Protein AF-A0AAD9WB77-F1 (afdb_monomer)

pLDDT: mean 80.9, std 12.41, range [29.58, 91.5]

Nearest PDB structures (foldseek):
  4tq1-assembly1_A  TM=8.201E-01  e=2.282E-05  Homo sapiens
  7w36-assembly1_A  TM=8.183E-01  e=6.614E-05  Homo sapiens
  5cl1-assembly1_B  TM=3.178E-01  e=4.571E+00  Escherichia coli O157:H7

InterPro domains:
  IPR007239 Autophagy-related protein 5 [PTHR13040] (1-123)
  IPR042526 Autophagy protein Atg5, helix rich domain [G3DSA:1.10.246.190] (1-29)
  IPR048318 Autophagy protein ATG5, UblB domain [PF04106] (39-122)
  IPR048940 Autophagy protein ATG5, alpha-helical bundle region [PF20637] (1-32)

Mean predicted aligned error: 8.28 Å

Sequence (129 aa):
MSMSKENTNALWNSVQDNDLPAYLKISSILLNPPTPLRNIPLRIYIPTSPTSSSPLASIKIVQTLVPPRNENGEALTLGSALNAALPSLFPSRRDAIVAEPILHGAAVPFRAPLEDLMRRLVMPMAGCI

Foldseek 3Di:
DDDDPVLVVQCVVCVVVVPPVSNLVSVCCVLDPPDPDQWDWDKDWDWDDADPVRNDTDIDIFIDTHGQADPVRHGDFQLNVCCVRPVPQRVDQFDRDRDFDDAPNDTDGSRDGVSVCSNPRDDPPPDDD

Radius of gyration: 17.31 Å; Cα contacts (8 Å, |Δi|>4): 145; chains: 1; bounding box: 40×46×42 Å

Organism: NCBI:txid946125

Structure (mmCIF, N/CA/C/O backbone):
data_AF-A0AAD9WB77-F1
#
_entry.id   AF-A0AAD9WB77-F1
#
loop_
_atom_site.group_PDB
_atom_site.id
_atom_site.type_symbol
_atom_site.label_atom_id
_atom_site.label_alt_id
_atom_site.label_comp_id
_atom_site.label_asym_id
_atom_site.label_entity_id
_atom_site.label_seq_id
_atom_site.pdbx_PDB_ins_code
_atom_site.Cartn_x
_atom_site.Cartn_y
_atom_site.Cartn_z
_atom_site.occupancy
_atom_site.B_iso_or_equiv
_atom_site.auth_seq_id
_atom_site.auth_comp_id
_atom_site.auth_asym_id
_atom_site.auth_atom_id
_atom_site.pdbx_PDB_model_num
ATOM 1 N N . MET A 1 1 ? -0.134 8.561 23.542 1.00 48.69 1 MET A N 1
ATOM 2 C CA . MET A 1 1 ? -1.039 8.147 22.449 1.00 48.69 1 MET A CA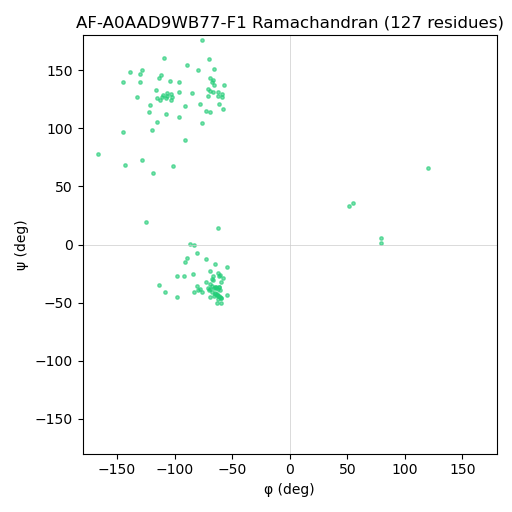 1
ATOM 3 C C . MET A 1 1 ? -2.457 8.281 22.971 1.00 48.69 1 MET A C 1
ATOM 5 O O . MET A 1 1 ? -2.754 7.649 23.971 1.00 48.69 1 MET A O 1
ATOM 9 N N . SER A 1 2 ? -3.268 9.175 22.401 1.00 64.25 2 SER A N 1
ATOM 10 C CA . SER A 1 2 ? -4.556 9.576 22.992 1.00 64.25 2 SER A CA 1
ATOM 11 C C . SER A 1 2 ? -5.727 8.871 22.298 1.00 64.25 2 SER A C 1
ATOM 13 O O . SER A 1 2 ? -6.491 9.486 21.565 1.00 64.25 2 SER A O 1
ATOM 15 N N . MET A 1 3 ? -5.823 7.554 22.473 1.00 73.50 3 MET A N 1
ATOM 16 C CA . MET A 1 3 ? -7.034 6.785 22.169 1.00 73.50 3 MET A CA 1
ATOM 17 C C . MET A 1 3 ? -7.537 6.197 23.479 1.00 73.50 3 MET A C 1
ATOM 19 O O . MET A 1 3 ? -6.741 5.670 24.258 1.00 73.50 3 MET A O 1
ATOM 23 N N . SER A 1 4 ? -8.838 6.314 23.744 1.00 87.31 4 SER A N 1
ATOM 24 C CA . SER A 1 4 ? -9.415 5.723 24.946 1.00 87.31 4 SER A CA 1
ATOM 25 C C . SER A 1 4 ? -9.434 4.194 24.836 1.00 87.31 4 SER A C 1
ATOM 27 O O . SER A 1 4 ? -9.360 3.612 23.743 1.00 87.31 4 SER A O 1
ATOM 29 N N . LYS A 1 5 ? -9.527 3.524 25.986 1.00 88.69 5 LYS A N 1
ATOM 30 C CA . LYS A 1 5 ? -9.620 2.062 26.045 1.00 88.69 5 LYS A CA 1
ATOM 31 C C . LYS A 1 5 ? -10.875 1.567 25.319 1.00 88.69 5 LYS A C 1
ATOM 33 O O . LYS A 1 5 ? -10.825 0.556 24.624 1.00 88.69 5 LYS A O 1
ATOM 38 N N . GLU A 1 6 ? -11.966 2.321 25.425 1.00 89.12 6 GLU A N 1
ATOM 39 C CA . GLU A 1 6 ? -13.247 2.041 24.776 1.00 89.12 6 GLU A CA 1
ATOM 40 C C . GLU A 1 6 ? -13.103 2.054 23.252 1.00 89.12 6 GLU A C 1
ATOM 42 O O . GLU A 1 6 ? -13.524 1.102 22.601 1.00 89.12 6 GLU A O 1
ATOM 47 N N . ASN A 1 7 ? -12.432 3.063 22.683 1.00 86.56 7 ASN A N 1
ATOM 48 C CA . ASN A 1 7 ? -12.205 3.144 21.235 1.00 86.56 7 ASN A CA 1
ATOM 49 C C . ASN A 1 7 ? -11.332 1.993 20.720 1.00 86.56 7 ASN A C 1
ATOM 51 O O . ASN A 1 7 ? -11.558 1.485 19.625 1.00 86.56 7 ASN A O 1
ATOM 55 N N . THR A 1 8 ? -10.348 1.566 21.512 1.00 88.75 8 THR A N 1
ATOM 56 C CA . THR A 1 8 ? -9.458 0.457 21.138 1.00 88.75 8 THR A CA 1
ATOM 57 C C . THR A 1 8 ? -10.210 -0.877 21.130 1.00 88.75 8 THR A C 1
ATOM 59 O O . THR A 1 8 ? -10.109 -1.633 20.165 1.00 88.75 8 THR A O 1
ATOM 62 N N . ASN A 1 9 ? -11.020 -1.137 22.161 1.00 90.75 9 ASN A N 1
ATOM 63 C CA . ASN A 1 9 ? -11.864 -2.333 22.229 1.00 90.75 9 ASN A CA 1
ATOM 64 C C . ASN A 1 9 ? -12.928 -2.340 21.126 1.00 90.75 9 ASN A C 1
ATOM 66 O O . ASN A 1 9 ? -13.155 -3.370 20.500 1.00 90.75 9 ASN A O 1
ATOM 70 N N . ALA A 1 10 ? -13.554 -1.193 20.859 1.00 88.94 10 ALA A N 1
ATOM 71 C CA . ALA A 1 10 ? -14.558 -1.074 19.810 1.00 88.94 10 ALA A CA 1
ATOM 72 C C . ALA A 1 10 ? -13.961 -1.313 18.413 1.00 88.94 10 ALA A C 1
ATOM 74 O O . ALA A 1 10 ? -14.595 -1.968 17.590 1.00 88.94 10 ALA A O 1
ATOM 75 N N . LEU A 1 11 ? -12.723 -0.868 18.160 1.00 88.62 11 LEU A N 1
ATOM 76 C CA . LEU A 1 11 ? -12.022 -1.179 16.912 1.00 88.62 11 LEU A CA 1
ATOM 77 C C . LEU A 1 11 ? -11.767 -2.685 16.772 1.00 88.62 11 LEU A C 1
ATOM 79 O O . LEU A 1 11 ? -12.010 -3.236 15.703 1.00 88.62 11 LEU A O 1
ATOM 83 N N . TRP A 1 12 ? -11.336 -3.363 17.839 1.00 88.81 12 TRP A N 1
ATOM 84 C CA . TRP A 1 12 ? -11.130 -4.816 17.816 1.00 88.81 12 TRP A CA 1
ATOM 85 C C . TRP A 1 12 ? -12.434 -5.588 17.570 1.00 88.81 12 TRP A C 1
ATOM 87 O O . TRP A 1 12 ? -12.503 -6.401 16.649 1.00 88.81 12 TRP A O 1
ATOM 97 N N . ASN A 1 13 ? -13.485 -5.272 18.330 1.00 91.38 13 ASN A N 1
ATOM 98 C CA . ASN A 1 13 ? -14.788 -5.922 18.196 1.00 91.38 13 ASN A CA 1
ATOM 99 C C . ASN A 1 13 ? -15.381 -5.704 16.797 1.00 91.38 13 ASN A C 1
ATOM 101 O O . ASN A 1 13 ? -15.878 -6.647 16.198 1.00 91.38 13 ASN A O 1
ATOM 105 N N . SER A 1 14 ? -15.232 -4.503 16.218 1.00 89.50 14 SER A N 1
ATOM 106 C CA . SER A 1 14 ? -15.724 -4.220 14.861 1.00 89.50 14 SER A CA 1
ATOM 107 C C . SER A 1 14 ? -15.099 -5.113 13.782 1.00 89.50 14 SER A C 1
ATOM 109 O O . SER A 1 14 ? -15.773 -5.461 12.816 1.00 89.50 14 SER A O 1
ATOM 111 N N . VAL A 1 15 ? -13.839 -5.535 13.951 1.00 89.81 15 VAL A N 1
ATOM 112 C CA . VAL A 1 15 ? -13.199 -6.480 13.023 1.00 89.81 15 VAL A CA 1
ATOM 113 C C . VAL A 1 15 ? -13.698 -7.904 13.260 1.00 89.81 15 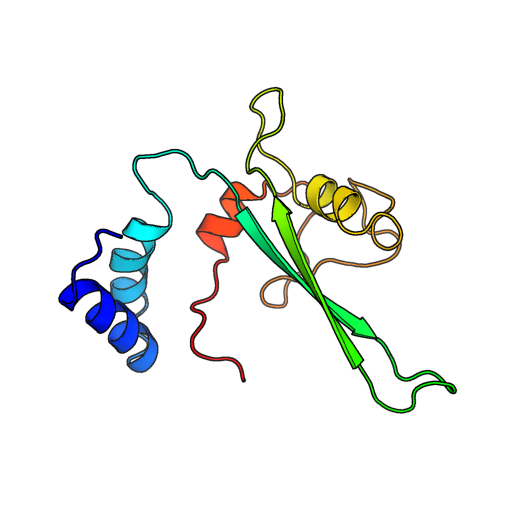VAL A C 1
ATOM 115 O O . VAL A 1 15 ? -13.958 -8.622 12.299 1.00 89.81 15 VAL A O 1
ATOM 118 N N . GLN A 1 16 ? -13.861 -8.303 14.524 1.00 90.62 16 GLN A N 1
ATOM 119 C CA . GLN A 1 16 ? -14.377 -9.624 14.885 1.00 90.62 16 GLN A CA 1
ATOM 120 C C . GLN A 1 16 ? -15.820 -9.836 14.398 1.00 90.62 16 GLN A C 1
ATOM 122 O O . GLN A 1 16 ? -16.134 -10.895 13.860 1.00 90.62 16 GLN A O 1
ATOM 127 N N . ASP A 1 17 ? -16.669 -8.820 14.545 1.00 91.50 17 ASP A N 1
ATOM 128 C CA . ASP A 1 17 ? -18.089 -8.862 14.184 1.00 91.50 17 ASP A CA 1
ATOM 129 C C . ASP A 1 17 ? -18.341 -8.505 12.703 1.00 91.50 17 ASP A C 1
ATOM 131 O O . ASP A 1 17 ? -19.485 -8.506 12.248 1.00 91.50 17 ASP A O 1
ATOM 135 N N . ASN A 1 18 ? -17.279 -8.220 11.934 1.00 88.12 18 ASN A N 1
ATOM 136 C CA . ASN A 1 18 ? -17.330 -7.786 10.532 1.00 88.12 18 ASN A CA 1
ATOM 137 C C . ASN A 1 18 ? -18.216 -6.535 10.302 1.00 88.12 18 ASN A C 1
ATOM 139 O O . ASN A 1 18 ? -18.885 -6.394 9.275 1.00 88.12 18 ASN A O 1
ATOM 143 N N . ASP A 1 19 ? -18.213 -5.607 11.263 1.00 90.62 19 ASP A N 1
ATOM 144 C CA . ASP A 1 19 ? -18.954 -4.344 11.213 1.00 90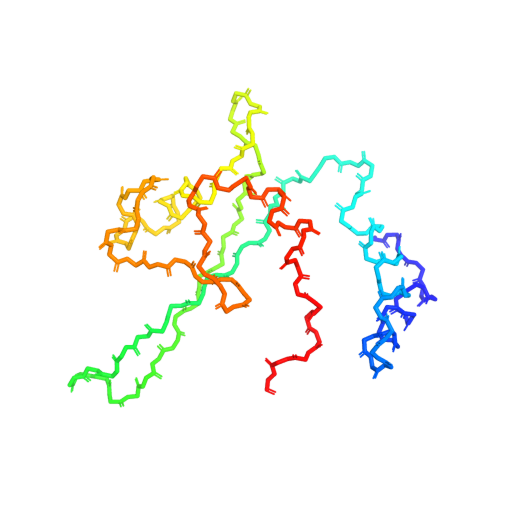.62 19 ASP A CA 1
ATOM 145 C C . ASP A 1 19 ? -18.083 -3.230 10.603 1.00 90.62 19 ASP A C 1
ATOM 147 O O . ASP A 1 19 ? -17.359 -2.487 11.280 1.00 90.62 19 ASP A O 1
ATOM 151 N N . LEU A 1 20 ? -18.165 -3.110 9.277 1.00 87.56 20 LEU A N 1
ATOM 152 C CA . LEU A 1 20 ? -17.447 -2.099 8.502 1.00 87.56 20 LEU A CA 1
ATOM 153 C C . LEU A 1 20 ? -17.787 -0.640 8.888 1.00 87.56 20 LEU A C 1
ATOM 155 O O . LEU A 1 20 ? -16.846 0.149 9.028 1.00 87.56 20 LEU A O 1
ATOM 159 N N . PRO A 1 21 ? -19.057 -0.217 9.069 1.00 89.94 21 PRO A N 1
ATOM 160 C CA . PRO A 1 21 ? -19.343 1.166 9.451 1.00 89.94 21 PRO A CA 1
ATOM 161 C C . PRO A 1 21 ? -18.818 1.528 10.849 1.00 89.94 21 PRO A C 1
ATOM 163 O O . PRO A 1 21 ? -18.304 2.641 11.023 1.00 89.94 21 PRO A O 1
ATOM 166 N N . ALA A 1 22 ? -18.874 0.615 11.827 1.00 88.19 22 ALA A N 1
ATOM 167 C CA . ALA A 1 22 ? -18.267 0.849 13.141 1.00 88.19 22 ALA A CA 1
ATOM 168 C C . ALA A 1 22 ? -16.736 0.970 13.047 1.00 88.19 22 ALA A C 1
ATOM 170 O O . ALA A 1 22 ? -16.151 1.897 13.623 1.00 88.19 22 ALA A O 1
ATOM 171 N N . TYR A 1 23 ? -16.100 0.099 12.257 1.00 88.44 23 TYR A N 1
ATOM 172 C CA . TYR A 1 23 ? -14.659 0.135 12.014 1.00 88.44 23 TYR A CA 1
ATOM 173 C C . TYR A 1 23 ? -14.214 1.458 11.378 1.00 88.44 23 TYR A C 1
ATOM 175 O O . TYR A 1 23 ? -13.295 2.112 11.880 1.00 88.44 23 TYR A O 1
ATOM 183 N N . LEU A 1 24 ? -14.881 1.890 10.300 1.00 87.25 24 LEU A N 1
ATOM 184 C CA . LEU A 1 24 ? -14.541 3.120 9.577 1.00 87.25 24 LEU A CA 1
ATOM 185 C C . LEU A 1 24 ? -14.660 4.368 10.455 1.00 87.25 24 LEU A C 1
ATOM 187 O O . LEU A 1 24 ? -13.833 5.279 10.363 1.00 87.25 24 LEU A O 1
ATOM 191 N N . LYS A 1 25 ? -15.657 4.404 11.346 1.00 88.00 25 LYS A N 1
ATOM 192 C CA . LYS A 1 25 ? -15.838 5.519 12.282 1.00 88.00 25 LYS A CA 1
ATOM 193 C C . LYS A 1 25 ? -14.615 5.694 13.181 1.00 88.00 25 LYS A C 1
ATOM 195 O O . LYS A 1 25 ? -14.122 6.812 13.323 1.00 88.00 25 LYS A O 1
ATOM 200 N N . ILE A 1 26 ? -14.097 4.605 13.747 1.00 87.38 26 ILE A N 1
ATOM 201 C CA . ILE A 1 26 ? -12.968 4.652 14.686 1.00 87.38 26 ILE A CA 1
ATOM 202 C C . ILE A 1 26 ? -11.633 4.790 13.939 1.00 87.38 26 ILE A C 1
ATOM 204 O O . ILE A 1 26 ? -10.769 5.557 14.363 1.00 87.38 26 ILE A O 1
ATOM 208 N N . SER A 1 27 ? -11.461 4.109 12.803 1.00 85.31 27 SER A N 1
ATOM 209 C CA . SER A 1 27 ? -10.224 4.176 12.011 1.00 85.31 27 SER A CA 1
ATOM 210 C C . SER A 1 27 ? -9.997 5.551 11.378 1.00 85.31 27 SER A C 1
ATOM 212 O O . SER A 1 27 ? -8.850 5.989 11.267 1.00 85.31 27 SER A O 1
ATOM 214 N N . SER A 1 28 ? -11.066 6.293 11.060 1.00 84.00 28 SER A N 1
ATOM 215 C CA . SER A 1 28 ? -10.965 7.670 10.558 1.00 84.00 28 SER A CA 1
ATOM 216 C C . SER A 1 28 ? -10.227 8.615 11.518 1.00 84.00 28 SER A C 1
ATOM 218 O O . SER A 1 28 ? -9.548 9.532 11.055 1.00 84.00 28 SER A O 1
ATOM 220 N N . ILE A 1 29 ? -10.285 8.354 12.832 1.00 82.88 29 ILE A N 1
ATOM 221 C CA . ILE A 1 29 ? -9.585 9.122 13.876 1.00 82.88 29 ILE A CA 1
ATOM 222 C C . ILE A 1 29 ? -8.065 8.927 13.764 1.00 82.88 29 ILE A C 1
ATOM 224 O O . ILE A 1 29 ? -7.294 9.855 13.998 1.00 82.88 29 ILE A O 1
ATOM 228 N N . LEU A 1 30 ? -7.629 7.723 13.382 1.00 79.19 30 LEU A N 1
ATOM 229 C CA . LEU A 1 30 ? -6.214 7.381 13.208 1.00 79.19 30 LEU A CA 1
ATOM 230 C C . LEU A 1 30 ? -5.666 7.858 11.861 1.00 79.19 30 LEU A C 1
ATOM 232 O O . LEU A 1 30 ? -4.503 8.247 11.774 1.00 79.19 30 LEU A O 1
ATOM 236 N N . LEU A 1 31 ? -6.496 7.802 10.817 1.00 78.44 31 LEU A N 1
ATOM 237 C CA . LEU A 1 31 ? -6.103 8.128 9.445 1.00 78.44 31 LEU A CA 1
ATOM 238 C C . LEU A 1 31 ? -6.157 9.632 9.143 1.00 78.44 31 LEU A C 1
ATOM 240 O O . LEU A 1 31 ? -5.413 10.095 8.281 1.00 78.44 31 LEU A O 1
ATOM 244 N N . ASN A 1 32 ? -6.990 10.397 9.858 1.00 75.75 32 ASN A N 1
ATOM 245 C CA . ASN A 1 32 ? -7.112 11.850 9.706 1.00 75.75 32 ASN A CA 1
ATOM 246 C C . ASN A 1 32 ? -6.749 12.596 11.005 1.00 75.75 32 ASN A C 1
ATOM 248 O O . ASN A 1 32 ? -7.599 13.290 11.573 1.00 75.75 32 ASN A O 1
ATOM 252 N N . PRO A 1 33 ? -5.509 12.470 11.511 1.00 71.31 33 PRO A N 1
ATOM 253 C CA . PRO A 1 33 ? -5.094 13.245 12.667 1.00 71.31 33 PRO A CA 1
ATOM 254 C C . PRO A 1 33 ? -5.053 14.746 12.324 1.00 71.31 33 PRO A C 1
ATOM 256 O O . PRO A 1 33 ? -4.766 15.117 11.184 1.00 71.31 33 PRO A O 1
ATOM 259 N N . PRO A 1 34 ? -5.275 15.634 13.311 1.00 66.62 34 PRO A N 1
ATOM 260 C CA . PRO A 1 34 ? -5.177 17.083 13.115 1.00 66.62 34 PRO A CA 1
ATOM 261 C C . PRO A 1 34 ? -3.751 17.544 12.773 1.00 66.62 34 PRO A C 1
ATOM 263 O O . PRO A 1 34 ? -3.559 18.651 12.280 1.00 66.62 34 PRO A O 1
ATOM 266 N N . THR A 1 35 ? -2.741 16.706 13.023 1.00 72.38 35 THR A N 1
ATOM 267 C CA . THR A 1 35 ? -1.355 16.956 12.625 1.00 72.38 35 THR A CA 1
ATOM 268 C C . THR A 1 35 ? -1.040 16.264 11.303 1.00 72.38 35 THR A C 1
ATOM 270 O O . THR A 1 35 ? -1.415 15.101 11.142 1.00 72.38 35 THR A O 1
ATOM 273 N N . PRO A 1 36 ? -0.287 16.904 10.392 1.00 71.38 36 PRO A N 1
ATOM 274 C CA . PRO A 1 36 ? 0.115 16.272 9.143 1.00 71.38 36 PRO A CA 1
ATOM 275 C C . PRO A 1 36 ? 0.889 14.978 9.421 1.00 71.38 36 PRO A C 1
ATOM 277 O O . PRO A 1 36 ? 1.743 14.925 10.311 1.00 71.38 36 PRO A O 1
ATOM 280 N N . LEU A 1 37 ? 0.582 13.926 8.660 1.00 73.81 37 LEU A N 1
ATOM 281 C CA . LEU A 1 37 ? 1.299 12.657 8.742 1.00 73.81 37 LEU A CA 1
ATOM 282 C C . LEU A 1 37 ? 2.783 12.902 8.444 1.00 73.81 37 LEU A C 1
ATOM 284 O O . LEU A 1 37 ? 3.130 13.540 7.454 1.00 73.81 37 LEU A O 1
ATOM 288 N N . ARG A 1 38 ? 3.671 12.411 9.312 1.00 79.12 38 ARG A N 1
ATOM 289 C CA . ARG A 1 38 ? 5.120 12.605 9.144 1.00 79.12 38 ARG A CA 1
ATOM 290 C C . ARG A 1 38 ? 5.725 11.574 8.196 1.00 79.12 38 ARG A C 1
ATOM 292 O O . ARG A 1 38 ? 6.564 11.906 7.366 1.00 79.12 38 ARG A O 1
ATOM 299 N N . ASN A 1 39 ? 5.283 10.324 8.315 1.00 83.19 39 ASN A N 1
ATOM 300 C CA . ASN A 1 39 ? 5.760 9.204 7.517 1.00 83.19 39 ASN A CA 1
ATOM 301 C C . ASN A 1 39 ? 4.609 8.237 7.243 1.00 83.19 39 ASN A C 1
ATOM 303 O O . ASN A 1 39 ? 3.809 7.949 8.134 1.00 83.19 39 ASN A O 1
ATOM 307 N N . ILE A 1 40 ? 4.569 7.714 6.022 1.00 84.00 40 ILE A N 1
ATOM 308 C CA . ILE A 1 40 ? 3.696 6.620 5.622 1.00 84.00 40 ILE A CA 1
ATOM 309 C C . ILE A 1 40 ? 4.467 5.314 5.857 1.00 84.00 40 ILE A C 1
ATOM 311 O O . ILE A 1 40 ? 5.546 5.135 5.278 1.00 84.00 40 ILE A O 1
ATOM 315 N N . PRO A 1 41 ? 3.963 4.410 6.715 1.00 84.88 41 PRO A N 1
ATOM 316 C CA . PRO A 1 41 ? 4.572 3.103 6.900 1.00 84.88 41 PRO A CA 1
ATOM 317 C C . PRO A 1 41 ? 4.291 2.242 5.668 1.00 84.88 41 PRO A C 1
ATOM 319 O O . PRO A 1 41 ? 3.143 1.902 5.387 1.00 84.88 41 PRO A O 1
ATOM 322 N N . LEU A 1 42 ? 5.342 1.878 4.937 1.00 85.44 42 LEU A N 1
ATOM 323 C CA . LEU A 1 42 ? 5.231 1.033 3.754 1.00 85.44 42 LEU A CA 1
ATOM 324 C C . LEU A 1 42 ? 5.947 -0.296 4.008 1.00 85.44 42 LEU A C 1
ATOM 326 O O . LEU A 1 42 ? 7.121 -0.320 4.382 1.00 85.44 42 LEU A O 1
ATOM 330 N N . ARG A 1 43 ? 5.231 -1.406 3.808 1.00 88.56 43 ARG A N 1
ATOM 331 C CA . ARG A 1 43 ? 5.771 -2.766 3.916 1.00 88.56 43 ARG A CA 1
ATOM 332 C C . ARG A 1 43 ? 5.564 -3.494 2.596 1.00 88.56 43 ARG A C 1
ATOM 334 O O . ARG A 1 43 ? 4.434 -3.745 2.194 1.00 88.56 43 ARG A O 1
ATOM 341 N N . ILE A 1 44 ? 6.667 -3.812 1.933 1.00 88.06 44 ILE A N 1
ATOM 342 C CA . ILE A 1 44 ? 6.702 -4.473 0.631 1.00 88.06 44 ILE A CA 1
ATOM 343 C C . ILE A 1 44 ? 7.043 -5.940 0.858 1.00 88.06 44 ILE A C 1
ATOM 345 O O . ILE A 1 44 ? 8.049 -6.257 1.500 1.00 88.06 44 ILE A O 1
ATOM 349 N N . TYR A 1 45 ? 6.216 -6.822 0.310 1.00 89.31 45 TYR A N 1
ATOM 350 C CA . TYR A 1 45 ? 6.453 -8.259 0.287 1.00 89.31 45 TYR A CA 1
ATOM 351 C C . TYR A 1 45 ? 6.912 -8.655 -1.110 1.00 89.31 45 TYR A C 1
ATOM 353 O O . TYR A 1 45 ? 6.232 -8.369 -2.093 1.00 89.31 45 TYR A O 1
ATOM 361 N N . ILE A 1 46 ? 8.074 -9.293 -1.196 1.00 88.06 46 ILE A N 1
ATOM 362 C CA . ILE A 1 46 ? 8.659 -9.746 -2.456 1.00 88.06 46 ILE A CA 1
ATOM 363 C C . ILE A 1 46 ? 8.697 -11.275 -2.409 1.00 88.06 46 ILE A C 1
ATOM 365 O O . ILE A 1 46 ? 9.531 -11.835 -1.685 1.00 88.06 46 ILE A O 1
ATOM 369 N N . PRO A 1 47 ? 7.802 -11.963 -3.135 1.00 84.06 47 PRO A N 1
ATOM 370 C CA . PRO A 1 47 ? 7.888 -13.405 -3.278 1.00 84.06 47 PRO A CA 1
ATOM 371 C C . PRO A 1 47 ? 9.088 -13.743 -4.166 1.00 84.06 47 PRO A C 1
ATOM 373 O O . PRO A 1 47 ? 9.235 -13.208 -5.264 1.00 84.06 47 PRO A O 1
ATOM 376 N N . THR A 1 48 ? 9.961 -14.628 -3.692 1.00 79.31 48 THR A N 1
ATOM 377 C CA . THR A 1 48 ? 11.047 -15.182 -4.509 1.00 79.31 48 THR A CA 1
ATOM 378 C C . THR A 1 48 ? 10.709 -16.619 -4.871 1.00 79.31 48 THR A C 1
ATOM 380 O O . THR A 1 48 ? 10.356 -17.424 -4.006 1.00 79.31 48 THR A O 1
ATOM 383 N N . SER A 1 49 ? 10.780 -16.927 -6.166 1.00 72.00 49 SER A N 1
ATOM 384 C CA . SER A 1 49 ? 10.572 -18.292 -6.645 1.00 72.00 49 SER A CA 1
ATOM 385 C C . SER A 1 49 ? 11.742 -19.174 -6.205 1.00 72.00 49 SER A C 1
ATOM 387 O O . SER A 1 49 ? 12.885 -18.699 -6.196 1.00 72.00 49 SER A O 1
ATOM 389 N N . PRO A 1 50 ? 11.488 -20.443 -5.842 1.00 69.25 50 PRO A N 1
ATOM 390 C CA . PRO A 1 50 ? 12.554 -21.361 -5.475 1.00 69.25 50 PRO A CA 1
ATOM 391 C C . PRO A 1 50 ? 13.524 -21.494 -6.653 1.00 69.25 50 PRO A C 1
ATOM 393 O O . PRO A 1 50 ? 13.123 -21.727 -7.792 1.00 69.25 50 PRO A O 1
ATOM 396 N N . THR A 1 51 ? 14.805 -21.281 -6.381 1.00 67.81 51 THR A N 1
ATOM 397 C CA . THR A 1 51 ? 15.895 -21.409 -7.361 1.00 67.81 51 THR A CA 1
ATOM 398 C C . THR A 1 51 ? 16.707 -22.651 -6.995 1.00 67.81 51 THR A C 1
ATOM 400 O O . THR A 1 51 ? 16.662 -23.083 -5.848 1.00 67.81 51 THR A O 1
ATOM 403 N N . SER A 1 52 ? 17.493 -23.230 -7.908 1.00 64.88 52 SER A N 1
ATOM 404 C CA . SER A 1 52 ? 18.307 -24.431 -7.624 1.00 64.88 52 SER A CA 1
ATOM 405 C C . SER A 1 52 ? 19.244 -24.303 -6.406 1.00 64.88 52 SER A C 1
ATOM 407 O O . SER A 1 52 ? 19.671 -25.311 -5.856 1.00 64.88 52 SER A O 1
ATOM 409 N N . SER A 1 53 ? 19.550 -23.076 -5.967 1.00 67.44 53 SER A N 1
ATOM 410 C CA . SER A 1 53 ? 20.326 -22.758 -4.760 1.00 67.44 53 SER A CA 1
ATOM 411 C C . SER A 1 53 ? 19.491 -22.578 -3.481 1.00 67.44 53 SER A C 1
ATOM 413 O O . SER A 1 53 ? 20.053 -22.591 -2.390 1.00 67.44 53 SER A O 1
ATOM 415 N N . SER A 1 54 ? 18.171 -22.407 -3.589 1.00 64.62 54 SER A N 1
ATOM 416 C CA . SER A 1 54 ? 17.237 -22.274 -2.466 1.00 64.62 54 SER A CA 1
ATOM 417 C C . SER A 1 54 ? 15.903 -22.947 -2.820 1.00 64.62 54 SER A C 1
ATOM 419 O O . SER A 1 54 ? 15.060 -22.325 -3.474 1.00 64.62 54 SER A O 1
ATOM 421 N N . PRO A 1 55 ? 15.693 -24.209 -2.401 1.00 63.56 55 PRO A N 1
ATOM 422 C CA . PRO A 1 55 ? 14.535 -25.013 -2.801 1.00 63.56 55 PRO A CA 1
ATOM 423 C C . PRO A 1 55 ? 13.219 -24.565 -2.148 1.00 63.56 55 PRO A C 1
ATOM 425 O O . PRO A 1 55 ? 12.148 -24.996 -2.566 1.00 63.56 55 PRO A O 1
ATOM 428 N N . LEU A 1 56 ? 13.281 -23.701 -1.131 1.00 67.00 56 LEU A N 1
ATOM 429 C CA . LEU A 1 56 ? 12.110 -23.129 -0.474 1.00 67.00 56 LEU A CA 1
ATOM 430 C C . LEU A 1 56 ? 11.791 -21.758 -1.074 1.00 67.00 56 LEU A C 1
ATOM 432 O O . LEU A 1 56 ? 12.673 -20.902 -1.191 1.00 67.00 56 LEU A O 1
ATOM 436 N N . ALA A 1 57 ? 10.520 -21.544 -1.420 1.00 69.06 57 ALA A N 1
AT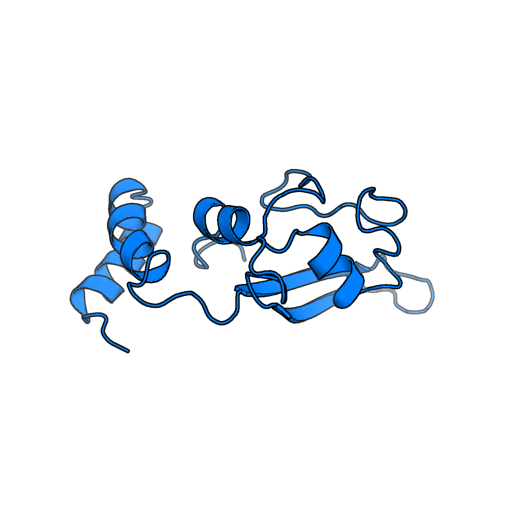OM 437 C CA . ALA A 1 57 ? 10.007 -20.221 -1.747 1.00 69.06 57 ALA A CA 1
ATOM 438 C C . ALA A 1 57 ? 10.169 -19.321 -0.515 1.00 69.06 57 ALA A C 1
ATOM 440 O O . ALA A 1 57 ? 9.661 -19.638 0.562 1.00 69.06 57 ALA A O 1
ATOM 441 N N . SER A 1 58 ? 10.903 -18.218 -0.656 1.00 78.62 58 SER A N 1
ATOM 442 C CA . SER A 1 58 ? 11.156 -17.289 0.448 1.00 78.62 58 SER A CA 1
ATOM 443 C C . SER A 1 58 ? 10.476 -15.949 0.184 1.00 78.62 58 SER A C 1
ATOM 445 O O . SER A 1 58 ? 10.405 -15.488 -0.960 1.00 78.62 58 SER A O 1
ATOM 447 N N . ILE A 1 59 ? 9.949 -15.317 1.232 1.00 83.62 59 ILE A N 1
ATOM 448 C CA . ILE A 1 59 ? 9.314 -14.000 1.132 1.00 83.62 59 ILE A CA 1
ATOM 449 C C . ILE A 1 59 ? 10.249 -12.989 1.778 1.00 83.62 59 ILE A C 1
ATOM 451 O O . ILE A 1 59 ? 10.455 -13.000 2.993 1.00 83.62 59 ILE A O 1
ATOM 455 N N . LYS A 1 60 ? 10.808 -12.093 0.964 1.00 86.12 60 LYS A N 1
ATOM 456 C CA . LYS A 1 60 ? 11.608 -10.980 1.468 1.00 86.12 60 LYS A CA 1
ATOM 457 C C . LYS A 1 60 ? 10.680 -9.832 1.838 1.00 86.12 60 LYS A C 1
ATOM 459 O O . LYS A 1 60 ? 9.836 -9.424 1.045 1.00 86.12 60 LYS A O 1
ATOM 464 N N . ILE A 1 61 ? 10.866 -9.296 3.038 1.00 87.25 61 ILE A N 1
ATOM 465 C CA . ILE A 1 61 ? 10.064 -8.196 3.566 1.00 87.25 61 ILE A CA 1
ATOM 466 C C . ILE A 1 61 ? 10.946 -6.959 3.647 1.00 87.25 61 ILE A C 1
ATOM 468 O O . ILE A 1 61 ? 12.022 -6.996 4.242 1.00 87.25 61 ILE A O 1
ATOM 472 N N . VAL A 1 62 ? 10.486 -5.866 3.050 1.00 87.06 62 VAL A N 1
ATOM 473 C CA . VAL A 1 62 ? 11.174 -4.575 3.077 1.00 87.06 62 VAL A CA 1
ATOM 474 C C . VAL A 1 62 ? 10.232 -3.552 3.687 1.00 87.06 62 VAL A C 1
ATOM 476 O O . VAL A 1 62 ? 9.140 -3.328 3.172 1.00 87.06 62 VAL A O 1
ATOM 479 N N . GLN A 1 63 ? 10.645 -2.951 4.799 1.00 86.94 63 GLN A N 1
ATOM 480 C CA . GLN A 1 63 ? 9.887 -1.903 5.470 1.00 86.94 63 GLN A CA 1
ATOM 481 C C . GLN A 1 63 ? 10.643 -0.586 5.353 1.00 86.94 63 GLN A C 1
ATOM 483 O O . GLN A 1 63 ? 11.802 -0.496 5.755 1.00 86.94 63 GLN A O 1
ATOM 488 N N . THR A 1 64 ? 9.983 0.433 4.811 1.00 84.94 64 THR A N 1
ATOM 489 C CA . THR A 1 64 ? 10.565 1.764 4.633 1.00 84.94 64 THR A CA 1
ATOM 490 C C . THR A 1 64 ? 9.638 2.837 5.184 1.00 84.94 64 THR A C 1
ATOM 492 O O . THR A 1 64 ? 8.411 2.716 5.169 1.00 84.94 64 THR A O 1
ATOM 495 N N . LEU A 1 65 ? 10.249 3.895 5.715 1.00 83.25 65 LEU A N 1
ATOM 496 C CA . LEU A 1 65 ? 9.550 5.094 6.161 1.00 83.25 65 LEU A CA 1
ATOM 497 C C . LEU A 1 65 ? 9.603 6.108 5.030 1.00 83.25 65 LEU A C 1
ATOM 499 O O . LEU A 1 65 ? 10.666 6.644 4.722 1.00 83.25 65 LEU A O 1
ATOM 503 N N . VAL A 1 66 ? 8.457 6.360 4.410 1.00 85.31 66 VAL A N 1
ATOM 504 C CA . VAL A 1 66 ? 8.373 7.228 3.236 1.00 85.31 66 VAL A CA 1
ATOM 505 C C . VAL A 1 66 ? 7.647 8.520 3.623 1.00 85.31 66 VAL A C 1
ATOM 507 O O . VAL A 1 66 ? 6.580 8.440 4.234 1.00 85.31 66 VAL A O 1
ATOM 510 N N . PRO A 1 67 ? 8.191 9.717 3.341 1.00 85.62 67 PRO A N 1
ATOM 511 C CA . PRO A 1 67 ? 7.465 10.958 3.593 1.00 85.62 67 PRO A CA 1
ATOM 512 C C . PRO A 1 67 ? 6.241 11.051 2.660 1.00 85.62 67 PRO A C 1
ATOM 514 O O . PRO A 1 67 ? 6.334 10.662 1.496 1.00 85.62 67 PRO A O 1
ATOM 517 N N . PRO A 1 68 ? 5.088 11.564 3.125 1.00 81.50 68 PRO A N 1
ATOM 518 C CA . PRO A 1 68 ? 3.888 11.661 2.288 1.00 81.50 68 PRO A CA 1
ATOM 519 C C . PRO A 1 68 ? 4.009 12.702 1.168 1.00 81.50 68 PRO A C 1
ATOM 521 O O . PRO A 1 68 ? 3.292 12.620 0.171 1.00 81.50 68 PRO A O 1
ATOM 524 N N . ARG A 1 69 ? 4.902 13.685 1.326 1.00 84.94 69 ARG A N 1
ATOM 525 C CA . ARG A 1 69 ? 5.112 14.785 0.382 1.00 84.94 69 ARG A CA 1
ATOM 526 C C . ARG A 1 69 ? 6.582 14.919 0.011 1.00 84.94 69 ARG A C 1
ATOM 528 O O . ARG A 1 69 ? 7.454 14.585 0.814 1.00 84.94 69 ARG A O 1
ATOM 535 N N . ASN A 1 70 ? 6.839 15.392 -1.204 1.00 83.12 70 ASN A N 1
ATOM 536 C CA . ASN A 1 70 ? 8.180 15.763 -1.645 1.00 83.12 70 ASN A CA 1
ATOM 537 C C . ASN A 1 70 ? 8.609 17.117 -1.040 1.00 83.12 70 ASN A C 1
ATOM 539 O O . ASN A 1 70 ? 7.828 17.790 -0.366 1.00 83.12 70 ASN A O 1
ATOM 543 N N . GLU A 1 71 ? 9.851 17.530 -1.300 1.00 82.12 71 GLU A N 1
ATOM 544 C CA . GLU A 1 71 ? 10.397 18.820 -0.841 1.00 82.12 71 GLU A CA 1
ATOM 545 C C . GLU A 1 71 ? 9.615 20.028 -1.388 1.00 82.12 71 GLU A C 1
ATOM 547 O O . GLU A 1 71 ? 9.543 21.065 -0.734 1.00 82.12 71 GLU A O 1
ATOM 552 N N . ASN A 1 72 ? 8.955 19.867 -2.539 1.00 82.31 72 ASN A N 1
ATOM 553 C CA . ASN A 1 72 ? 8.106 20.883 -3.166 1.00 82.31 72 ASN A CA 1
ATOM 554 C C . ASN A 1 72 ? 6.675 20.914 -2.588 1.00 82.31 72 ASN A C 1
ATOM 556 O O . ASN A 1 72 ? 5.847 21.708 -3.031 1.00 82.31 72 ASN A O 1
ATOM 560 N N . GLY A 1 73 ? 6.359 20.051 -1.616 1.00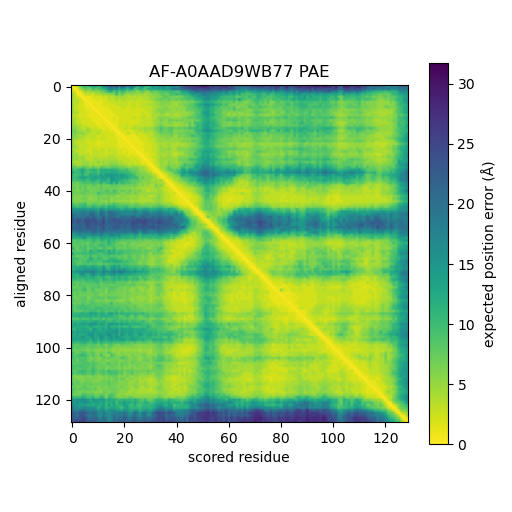 80.25 73 GLY A N 1
ATOM 561 C CA . GLY A 1 73 ? 5.038 19.949 -0.993 1.00 80.25 73 GLY A CA 1
ATOM 562 C C . GLY A 1 73 ? 3.988 19.177 -1.803 1.00 80.25 73 GLY A C 1
ATOM 563 O O . GLY A 1 73 ? 2.834 19.106 -1.373 1.00 80.25 73 GLY A O 1
ATOM 564 N N . GLU A 1 74 ? 4.361 18.573 -2.929 1.00 84.88 74 GLU A N 1
ATOM 565 C CA . GLU A 1 74 ? 3.493 17.728 -3.753 1.00 84.88 74 GLU A CA 1
ATOM 566 C C . GLU A 1 74 ? 3.374 16.317 -3.163 1.00 84.88 74 GLU A C 1
ATOM 568 O O . GLU A 1 74 ? 4.306 15.803 -2.536 1.00 84.88 74 GLU A O 1
ATOM 573 N N . ALA A 1 75 ? 2.230 15.666 -3.384 1.00 85.62 75 ALA A N 1
ATOM 574 C CA . ALA A 1 75 ? 1.990 14.304 -2.918 1.00 85.62 75 ALA A CA 1
ATOM 575 C C . ALA A 1 75 ? 2.974 13.318 -3.565 1.00 85.62 75 ALA A C 1
ATOM 577 O O . ALA A 1 75 ? 3.108 13.256 -4.791 1.00 85.62 75 ALA A O 1
ATOM 578 N N . LEU A 1 76 ? 3.647 12.514 -2.741 1.00 89.25 76 LEU A N 1
ATOM 579 C CA . LEU A 1 76 ? 4.561 11.500 -3.243 1.00 89.25 76 LEU A CA 1
ATOM 580 C C . LEU A 1 76 ? 3.771 10.365 -3.903 1.00 89.25 76 LEU A C 1
ATOM 582 O O . LEU A 1 76 ? 2.800 9.853 -3.347 1.00 89.25 76 LEU A O 1
ATOM 586 N N . THR A 1 77 ? 4.209 9.946 -5.086 1.00 91.19 77 THR A N 1
ATOM 587 C CA . THR A 1 77 ? 3.590 8.845 -5.828 1.00 91.19 77 THR A CA 1
ATOM 588 C C . THR A 1 77 ? 4.195 7.497 -5.456 1.00 91.19 77 THR A C 1
ATOM 590 O O . THR A 1 77 ? 5.367 7.405 -5.069 1.00 91.19 77 THR A O 1
ATOM 593 N N . LEU A 1 78 ? 3.412 6.428 -5.628 1.00 89.50 78 LEU A N 1
ATOM 594 C CA . LEU A 1 78 ? 3.865 5.057 -5.386 1.00 89.50 78 LEU A CA 1
ATOM 595 C C . LEU A 1 78 ? 5.135 4.727 -6.184 1.00 89.50 78 LEU A C 1
ATOM 597 O O . LEU A 1 78 ? 6.083 4.172 -5.635 1.00 89.50 78 LEU A O 1
ATOM 601 N N . GLY A 1 79 ? 5.193 5.120 -7.457 1.00 88.94 79 GLY A N 1
ATOM 602 C CA . GLY A 1 79 ? 6.346 4.842 -8.309 1.00 88.94 79 GLY A CA 1
ATOM 603 C C . GLY A 1 79 ? 7.633 5.518 -7.845 1.00 88.94 79 GLY A C 1
ATOM 604 O O . GLY A 1 79 ? 8.702 4.913 -7.905 1.00 88.94 79 GLY A O 1
ATOM 605 N N . SER A 1 80 ? 7.546 6.746 -7.325 1.00 89.38 80 SER A N 1
ATOM 606 C CA . SER A 1 80 ? 8.711 7.426 -6.750 1.00 89.38 80 SER A CA 1
ATOM 607 C C . SER A 1 80 ? 9.166 6.768 -5.445 1.00 89.38 80 SER A C 1
ATOM 609 O O . SER A 1 80 ? 10.368 6.641 -5.217 1.00 89.38 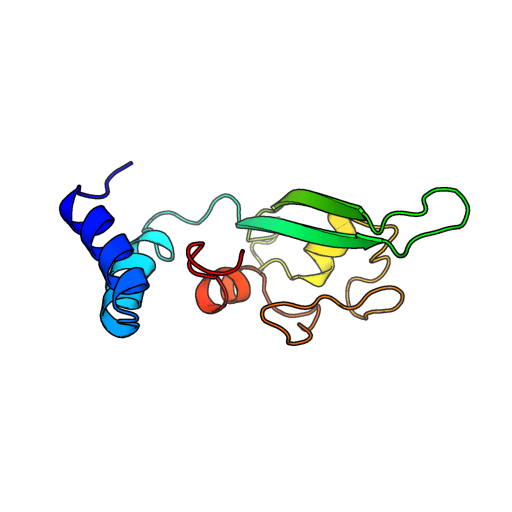80 SER A O 1
ATOM 611 N N . ALA A 1 81 ? 8.223 6.322 -4.609 1.00 88.94 81 ALA A N 1
ATOM 612 C CA . ALA A 1 81 ? 8.525 5.620 -3.364 1.00 88.94 81 ALA A CA 1
ATOM 613 C C . ALA A 1 81 ? 9.183 4.250 -3.613 1.00 88.94 81 ALA A C 1
ATOM 615 O O . ALA A 1 81 ? 10.180 3.915 -2.974 1.00 88.94 81 ALA A O 1
ATOM 616 N N . LEU A 1 82 ? 8.665 3.479 -4.575 1.00 88.62 82 LEU A N 1
ATOM 617 C CA . LEU A 1 82 ? 9.201 2.165 -4.942 1.00 88.62 82 LEU A CA 1
ATOM 618 C C . LEU A 1 82 ? 10.583 2.263 -5.590 1.00 88.62 82 LEU A C 1
ATOM 620 O O . LEU A 1 82 ? 11.467 1.483 -5.247 1.00 88.62 82 LEU A O 1
ATOM 624 N N . ASN A 1 83 ? 10.794 3.246 -6.467 1.00 90.50 83 ASN A N 1
ATOM 625 C CA . ASN A 1 83 ? 12.101 3.501 -7.071 1.00 90.50 83 ASN A CA 1
ATOM 626 C C . ASN A 1 83 ? 13.160 3.878 -6.023 1.00 90.50 83 ASN A C 1
ATOM 628 O O . ASN A 1 83 ? 14.296 3.425 -6.116 1.00 90.50 83 ASN A O 1
ATOM 632 N N . ALA A 1 84 ? 12.786 4.660 -5.004 1.00 88.56 84 ALA A N 1
ATOM 633 C CA . ALA A 1 84 ? 13.687 5.017 -3.911 1.00 88.56 84 ALA A CA 1
ATOM 634 C C . ALA A 1 84 ? 13.997 3.825 -2.984 1.00 88.56 84 ALA A C 1
ATOM 636 O O . ALA A 1 84 ? 15.133 3.672 -2.543 1.00 88.56 84 ALA A O 1
ATOM 637 N N . ALA A 1 85 ? 13.005 2.977 -2.690 1.00 87.19 85 ALA A N 1
ATOM 638 C CA . ALA A 1 85 ? 13.179 1.830 -1.798 1.00 87.19 85 ALA A CA 1
ATOM 639 C C . ALA A 1 85 ? 13.895 0.644 -2.469 1.00 87.19 85 ALA A C 1
ATOM 641 O O . ALA A 1 85 ? 14.676 -0.057 -1.825 1.00 87.19 85 ALA A O 1
ATOM 642 N N . LEU A 1 86 ? 13.594 0.382 -3.743 1.00 88.56 86 LEU A N 1
ATOM 643 C CA . LEU A 1 86 ? 14.014 -0.809 -4.484 1.00 88.56 86 LEU A CA 1
ATOM 644 C C . LEU A 1 86 ? 14.336 -0.452 -5.947 1.00 88.56 86 LEU A C 1
ATOM 646 O O . LEU A 1 86 ? 13.633 -0.893 -6.862 1.00 88.56 86 LEU A O 1
ATOM 650 N N . PRO A 1 87 ? 15.416 0.309 -6.199 1.00 87.38 87 PRO A N 1
ATOM 651 C CA . PRO A 1 87 ? 15.744 0.790 -7.542 1.00 87.38 87 PRO A CA 1
ATOM 652 C C . PRO A 1 87 ? 16.017 -0.340 -8.546 1.00 87.38 87 PRO A C 1
ATOM 654 O O . PRO A 1 87 ? 15.787 -0.164 -9.737 1.00 87.38 87 PRO A O 1
ATOM 657 N N . SER A 1 88 ? 16.470 -1.512 -8.084 1.00 86.25 88 SER A N 1
ATOM 658 C CA . SER A 1 88 ? 16.730 -2.671 -8.948 1.00 86.25 88 SER A CA 1
ATOM 659 C C . SER A 1 88 ? 15.461 -3.360 -9.457 1.00 86.25 88 SER A C 1
ATOM 661 O O . SER A 1 88 ? 15.466 -3.888 -10.564 1.00 86.25 88 SER A O 1
ATOM 663 N N . LEU A 1 89 ? 14.378 -3.357 -8.671 1.00 84.25 89 LEU A N 1
ATOM 664 C CA . LEU A 1 89 ? 13.086 -3.941 -9.059 1.00 84.25 89 LEU A CA 1
ATOM 665 C C . LEU A 1 89 ? 12.167 -2.918 -9.729 1.00 84.25 89 LEU A C 1
ATOM 667 O O . LEU A 1 89 ? 11.329 -3.279 -10.549 1.00 84.25 89 LEU A O 1
ATOM 671 N N . PHE A 1 90 ? 12.337 -1.640 -9.402 1.00 88.31 90 PHE A N 1
ATOM 672 C CA . PHE A 1 90 ? 11.554 -0.545 -9.960 1.00 88.31 90 PHE A CA 1
ATOM 673 C C . PHE A 1 90 ? 12.485 0.544 -10.500 1.00 88.31 90 PHE A C 1
ATOM 675 O O . PHE A 1 90 ? 12.596 1.613 -9.897 1.00 88.31 90 PHE A O 1
ATOM 682 N N . PRO A 1 91 ? 13.161 0.311 -11.641 1.00 86.44 91 PRO A N 1
ATOM 683 C CA . PRO A 1 91 ? 14.029 1.321 -12.251 1.00 86.44 91 PRO A CA 1
ATOM 684 C C . PRO A 1 91 ? 13.232 2.533 -12.760 1.00 86.44 91 PRO A C 1
ATOM 686 O O . PRO A 1 91 ? 13.742 3.652 -12.786 1.00 86.44 91 PRO A O 1
ATOM 689 N N . SER A 1 92 ? 11.962 2.319 -13.111 1.00 86.88 92 SER A N 1
ATOM 690 C CA . SER A 1 92 ? 11.051 3.336 -13.629 1.00 86.88 92 SER A CA 1
ATOM 691 C C . SER A 1 92 ? 10.040 3.790 -12.582 1.00 86.88 92 SER A C 1
ATOM 693 O O . SER A 1 92 ? 9.475 2.993 -11.840 1.00 86.88 92 SER A O 1
ATOM 695 N N . ARG A 1 93 ? 9.762 5.100 -12.567 1.00 85.44 93 ARG A N 1
ATOM 696 C CA . ARG A 1 93 ? 8.758 5.727 -11.684 1.00 85.44 93 ARG A CA 1
ATOM 697 C C . ARG A 1 93 ? 7.353 5.781 -12.286 1.00 85.44 93 ARG A C 1
ATOM 699 O O . ARG A 1 93 ? 6.420 6.172 -11.595 1.00 85.44 93 ARG A O 1
ATOM 706 N N . ARG A 1 94 ? 7.215 5.496 -13.583 1.00 83.88 94 ARG A N 1
ATOM 707 C CA . ARG A 1 94 ? 5.966 5.671 -14.345 1.00 83.88 94 ARG A CA 1
ATOM 708 C C . ARG A 1 94 ? 5.364 4.354 -14.815 1.00 83.88 94 ARG A C 1
ATOM 710 O O . ARG A 1 94 ? 4.144 4.250 -14.817 1.00 83.88 94 ARG A O 1
ATOM 717 N N . ASP A 1 95 ? 6.212 3.387 -15.149 1.00 82.56 95 ASP A N 1
ATOM 718 C CA . ASP A 1 95 ? 5.826 2.142 -15.805 1.00 82.56 95 ASP A CA 1
ATOM 719 C C . ASP A 1 95 ? 6.407 0.930 -15.064 1.00 82.56 95 ASP A C 1
ATOM 721 O O . ASP A 1 95 ? 7.562 0.955 -14.624 1.00 82.56 95 ASP A O 1
ATOM 725 N N . ALA A 1 96 ? 5.607 -0.134 -14.954 1.00 82.00 96 ALA A N 1
ATOM 72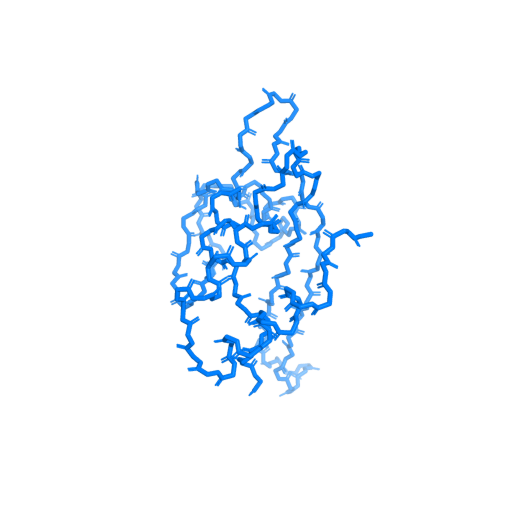6 C CA . ALA A 1 96 ? 6.051 -1.445 -14.490 1.00 82.00 96 ALA A CA 1
ATOM 727 C C . ALA A 1 96 ? 6.836 -2.135 -15.608 1.00 82.00 96 ALA A C 1
ATOM 729 O O . ALA A 1 96 ? 6.253 -2.606 -16.578 1.00 82.00 96 ALA A O 1
ATOM 730 N N . ILE A 1 97 ? 8.162 -2.179 -15.481 1.00 82.25 97 ILE A N 1
ATOM 731 C CA . ILE A 1 97 ? 9.023 -2.874 -16.452 1.00 82.25 97 ILE A CA 1
ATOM 732 C C . ILE A 1 97 ? 9.387 -4.273 -15.949 1.00 82.25 97 ILE A C 1
ATOM 734 O O . ILE A 1 97 ? 9.343 -5.235 -16.705 1.00 82.25 97 ILE A O 1
ATOM 738 N N . VAL A 1 98 ? 9.768 -4.377 -14.674 1.00 83.88 98 VAL A N 1
ATOM 739 C CA . VAL A 1 98 ? 10.317 -5.612 -14.087 1.00 83.88 98 VAL A CA 1
ATOM 740 C C . VAL A 1 98 ? 9.324 -6.274 -13.137 1.00 83.88 98 VAL A C 1
ATOM 742 O O . VAL A 1 98 ? 9.200 -7.493 -13.126 1.00 83.88 98 VAL A O 1
ATOM 745 N N . ALA A 1 99 ? 8.621 -5.475 -12.335 1.00 83.75 99 ALA A N 1
ATOM 746 C CA . ALA A 1 99 ? 7.668 -5.952 -11.348 1.00 83.75 99 ALA A CA 1
ATOM 747 C C . ALA A 1 99 ? 6.417 -5.071 -11.335 1.00 83.75 99 ALA A C 1
ATOM 749 O O . ALA A 1 99 ? 6.487 -3.861 -11.572 1.00 83.75 99 ALA A O 1
ATOM 750 N N . GLU A 1 100 ? 5.285 -5.689 -11.016 1.00 87.88 100 GLU A N 1
ATOM 751 C CA . GLU A 1 100 ? 3.995 -5.024 -10.885 1.00 87.88 100 GLU A CA 1
ATOM 752 C C . GLU A 1 100 ? 3.594 -4.947 -9.402 1.00 87.88 100 GLU A C 1
ATOM 754 O O . GLU A 1 100 ? 3.603 -5.969 -8.709 1.00 87.88 100 GLU A O 1
ATOM 759 N N . PRO A 1 101 ? 3.284 -3.751 -8.869 1.00 88.06 101 PRO A N 1
ATOM 760 C CA . PRO A 1 101 ? 2.852 -3.607 -7.490 1.00 88.06 101 PRO A CA 1
ATOM 761 C C . PRO A 1 101 ? 1.383 -4.018 -7.349 1.00 88.06 101 PRO A C 1
ATOM 763 O O . PRO A 1 101 ? 0.491 -3.419 -7.950 1.00 88.06 101 PRO A O 1
ATOM 766 N N . ILE A 1 102 ? 1.139 -5.012 -6.499 1.00 88.69 102 ILE A N 1
ATOM 767 C CA . ILE A 1 102 ? -0.201 -5.507 -6.177 1.00 88.69 102 ILE A CA 1
ATOM 768 C C . ILE A 1 102 ? -0.574 -5.046 -4.766 1.00 88.69 102 ILE A C 1
ATOM 770 O O . ILE A 1 102 ? 0.190 -5.241 -3.818 1.00 88.69 102 ILE A O 1
ATOM 774 N N . LEU A 1 103 ? -1.762 -4.461 -4.617 1.00 87.62 103 LEU A N 1
ATOM 775 C CA . LEU A 1 103 ? -2.344 -4.057 -3.336 1.00 87.62 103 LEU A CA 1
ATOM 776 C C . LEU A 1 103 ? -3.794 -4.549 -3.287 1.00 87.62 103 LEU A C 1
ATOM 778 O O . LEU A 1 103 ? -4.561 -4.292 -4.210 1.00 87.62 103 LEU A O 1
ATOM 782 N N . HIS A 1 104 ? -4.168 -5.285 -2.235 1.00 84.00 104 HIS A N 1
ATOM 783 C CA . HIS A 1 104 ? -5.492 -5.931 -2.109 1.00 84.00 104 HIS A CA 1
ATOM 784 C C . HIS A 1 104 ? -5.902 -6.794 -3.313 1.00 84.00 104 HIS A C 1
ATOM 786 O O . HIS A 1 104 ? -7.073 -6.874 -3.666 1.00 84.00 104 HIS A O 1
ATOM 792 N N . GLY A 1 105 ? -4.930 -7.431 -3.971 1.00 84.12 105 GLY A N 1
ATOM 793 C CA . GLY A 1 105 ? -5.178 -8.285 -5.136 1.00 84.12 105 GLY A CA 1
ATOM 794 C C . GLY A 1 105 ? -5.383 -7.539 -6.459 1.00 84.12 105 GLY A C 1
ATOM 795 O O . GLY A 1 105 ? -5.569 -8.192 -7.481 1.00 84.12 105 GLY A O 1
ATOM 796 N N . ALA A 1 106 ? -5.303 -6.205 -6.473 1.00 87.19 106 ALA A N 1
ATOM 797 C CA . ALA A 1 106 ? -5.360 -5.402 -7.691 1.00 87.19 106 ALA A CA 1
ATOM 798 C C . ALA A 1 106 ? -4.012 -4.732 -7.989 1.00 87.19 106 ALA A C 1
ATOM 800 O O . ALA A 1 106 ? -3.283 -4.326 -7.079 1.00 87.19 106 ALA A O 1
ATOM 801 N N . ALA A 1 107 ? -3.695 -4.589 -9.275 1.00 88.69 107 ALA A N 1
ATOM 802 C CA . ALA A 1 107 ? -2.550 -3.810 -9.723 1.00 88.69 107 ALA A CA 1
ATOM 803 C C . ALA A 1 107 ? -2.760 -2.319 -9.423 1.00 88.69 107 ALA A C 1
ATOM 805 O O . ALA A 1 107 ? -3.811 -1.752 -9.739 1.00 88.69 107 ALA A O 1
ATOM 806 N N . VAL A 1 108 ? -1.760 -1.670 -8.821 1.00 88.62 108 VAL A N 1
ATOM 807 C CA . VAL A 1 108 ? -1.834 -0.244 -8.470 1.00 88.62 108 VAL A CA 1
ATOM 808 C C . VAL A 1 108 ? -1.029 0.595 -9.461 1.00 88.62 108 VAL A C 1
ATOM 810 O O . VAL A 1 108 ? 0.153 0.325 -9.678 1.00 88.62 108 VAL A O 1
ATOM 813 N N . PRO A 1 109 ? -1.606 1.667 -10.031 1.00 89.44 109 PRO A N 1
ATOM 814 C CA . PRO A 1 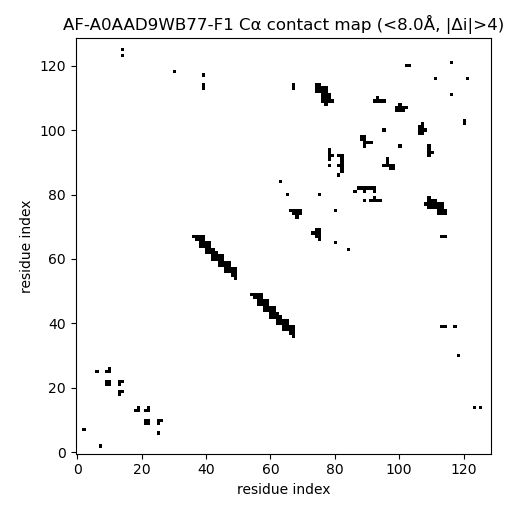109 ? -0.861 2.533 -10.932 1.00 89.44 109 PRO A CA 1
ATOM 815 C C . PRO A 1 109 ? 0.240 3.303 -10.190 1.00 89.44 109 PRO A C 1
ATOM 817 O O . PRO A 1 109 ? 0.030 3.862 -9.115 1.00 89.44 109 PRO A O 1
ATOM 820 N N . PHE A 1 110 ? 1.407 3.436 -10.821 1.00 88.00 110 PHE A N 1
ATOM 821 C CA . PHE A 1 110 ? 2.587 4.108 -10.252 1.00 88.00 110 PHE A CA 1
ATOM 822 C C . PHE A 1 110 ? 2.358 5.594 -9.960 1.00 88.00 110 PHE A C 1
ATOM 824 O O . PHE A 1 110 ? 3.027 6.172 -9.105 1.00 88.00 110 PHE A O 1
ATOM 831 N N . ARG A 1 111 ? 1.408 6.211 -10.668 1.00 89.31 111 ARG A N 1
ATOM 832 C CA . ARG A 1 111 ? 1.019 7.617 -10.500 1.00 89.31 111 ARG A CA 1
ATOM 833 C C . ARG A 1 111 ? 0.072 7.845 -9.323 1.00 89.31 111 ARG A C 1
ATOM 835 O O . ARG A 1 111 ? -0.211 9.000 -9.022 1.00 89.31 111 ARG A O 1
ATOM 842 N N . ALA A 1 112 ? -0.423 6.788 -8.676 1.00 89.56 112 ALA A N 1
ATOM 843 C CA . ALA A 1 112 ? -1.295 6.938 -7.521 1.00 89.56 112 ALA A CA 1
ATOM 844 C C . ALA A 1 112 ? -0.553 7.658 -6.377 1.00 89.56 112 ALA A C 1
ATOM 846 O O . ALA A 1 112 ? 0.575 7.268 -6.044 1.00 89.56 112 ALA A O 1
ATOM 847 N N . PRO A 1 113 ? -1.158 8.697 -5.774 1.00 89.56 113 PRO A N 1
ATOM 848 C CA . PRO A 1 113 ? -0.587 9.372 -4.618 1.00 89.56 113 PRO A CA 1
ATOM 849 C C . PRO A 1 113 ? -0.634 8.452 -3.393 1.00 89.56 113 PRO A C 1
ATOM 851 O O . PRO A 1 113 ? -1.659 7.844 -3.078 1.00 89.56 113 PRO A O 1
ATOM 854 N N . LEU A 1 114 ? 0.492 8.352 -2.689 1.00 86.75 114 LEU A N 1
ATOM 855 C CA . LEU A 1 114 ? 0.673 7.420 -1.577 1.00 86.75 114 LEU A CA 1
ATOM 856 C C . LEU A 1 114 ? -0.227 7.760 -0.379 1.00 86.75 114 LEU A C 1
ATOM 858 O O . LEU A 1 114 ? -0.671 6.865 0.335 1.00 86.75 114 LEU A O 1
ATOM 862 N N . GLU A 1 115 ? -0.537 9.043 -0.193 1.00 82.94 115 GLU A N 1
ATOM 863 C CA . GLU A 1 115 ? -1.459 9.521 0.839 1.00 82.94 115 GLU A CA 1
ATOM 864 C C . GLU A 1 115 ? -2.879 8.963 0.646 1.00 82.94 115 GLU A C 1
ATOM 866 O O . GLU A 1 115 ? -3.480 8.465 1.599 1.00 82.94 115 GLU A O 1
ATOM 871 N N . ASP A 1 116 ? -3.394 8.961 -0.587 1.00 83.25 116 ASP A N 1
ATOM 872 C CA . ASP A 1 116 ? -4.723 8.409 -0.872 1.00 83.25 116 ASP A CA 1
ATOM 873 C C . ASP A 1 116 ? -4.737 6.886 -0.754 1.00 83.25 116 ASP A C 1
ATOM 875 O O . ASP A 1 116 ? -5.707 6.319 -0.246 1.00 83.25 116 ASP A O 1
ATOM 879 N N . LEU A 1 117 ? -3.654 6.222 -1.179 1.00 84.19 117 LEU A N 1
ATOM 880 C CA . LEU A 1 117 ? -3.501 4.777 -1.004 1.00 84.19 117 LEU A CA 1
ATOM 881 C C . LEU A 1 117 ? -3.523 4.410 0.483 1.00 84.19 117 LEU A C 1
ATOM 883 O O . LEU A 1 117 ? -4.249 3.502 0.876 1.00 84.19 117 LEU A O 1
ATOM 887 N N . MET A 1 118 ? -2.805 5.150 1.329 1.00 82.75 118 MET A N 1
ATOM 888 C CA . MET A 1 118 ? -2.828 4.932 2.775 1.00 82.75 118 MET A CA 1
ATOM 889 C C . MET A 1 118 ? -4.234 5.140 3.357 1.00 82.75 118 MET A C 1
ATOM 891 O O . MET A 1 118 ? -4.697 4.333 4.156 1.00 82.75 118 MET A O 1
ATOM 895 N N . ARG A 1 119 ? -4.949 6.194 2.959 1.00 77.88 119 ARG A N 1
ATOM 896 C CA . ARG A 1 119 ? -6.283 6.478 3.516 1.00 77.88 119 ARG A CA 1
ATOM 897 C C . ARG A 1 119 ? -7.345 5.464 3.086 1.00 77.88 119 ARG A C 1
ATOM 899 O O . ARG A 1 119 ? -8.258 5.191 3.858 1.00 77.88 119 ARG A O 1
ATOM 906 N N . ARG A 1 120 ? -7.258 4.936 1.861 1.00 72.56 120 ARG A N 1
ATOM 907 C CA . ARG A 1 120 ? -8.303 4.082 1.263 1.00 72.56 120 ARG A CA 1
ATOM 908 C C . ARG A 1 120 ? -8.028 2.588 1.378 1.00 72.56 120 ARG A C 1
ATOM 910 O O . ARG A 1 120 ? -8.967 1.804 1.336 1.00 72.56 120 ARG A O 1
ATOM 917 N N . LEU A 1 121 ? -6.759 2.199 1.460 1.00 65.69 121 LEU A N 1
ATOM 918 C CA . LEU A 1 121 ? -6.317 0.813 1.300 1.00 65.69 121 LEU A CA 1
ATOM 919 C C . LEU A 1 121 ? -5.501 0.333 2.505 1.00 65.69 121 LEU A C 1
ATOM 921 O O . LEU A 1 121 ? -4.772 -0.652 2.406 1.00 65.69 121 LEU A O 1
ATOM 925 N N . VAL A 1 122 ? -5.611 0.988 3.660 1.00 66.38 122 VAL A N 1
ATOM 926 C CA . VAL A 1 122 ? -5.110 0.396 4.903 1.00 66.38 122 VAL A CA 1
ATOM 927 C C . VAL A 1 122 ? -5.995 -0.794 5.260 1.00 66.38 122 VAL A C 1
ATOM 929 O O . VAL A 1 122 ? -7.182 -0.654 5.539 1.00 66.38 122 VAL A O 1
ATOM 932 N N . MET A 1 123 ? -5.394 -1.983 5.212 1.00 60.22 123 MET A N 1
ATOM 933 C CA . MET A 1 123 ? -6.019 -3.216 5.672 1.00 60.22 123 MET A CA 1
ATOM 934 C C . MET A 1 123 ? -6.222 -3.129 7.192 1.00 60.22 123 MET A C 1
ATOM 936 O O . MET A 1 123 ? -5.289 -2.712 7.892 1.00 60.22 123 MET A O 1
ATOM 940 N N . PRO A 1 124 ? -7.370 -3.559 7.744 1.00 56.41 124 PRO A N 1
ATOM 941 C CA . PRO A 1 124 ? -7.401 -3.938 9.146 1.00 56.41 124 PRO A CA 1
ATOM 942 C C . PRO A 1 124 ? -6.358 -5.046 9.324 1.00 56.41 124 PRO A C 1
ATOM 944 O O . PRO A 1 124 ? -6.460 -6.105 8.719 1.00 56.41 124 PRO A O 1
ATOM 947 N N . MET A 1 125 ? -5.320 -4.803 10.128 1.00 50.25 125 MET A N 1
ATOM 948 C CA . MET A 1 125 ? -4.234 -5.758 10.433 1.00 50.25 125 MET A CA 1
ATOM 949 C C . MET A 1 125 ? -4.713 -7.038 11.157 1.00 50.25 125 MET A C 1
ATOM 951 O O . MET A 1 125 ? -3.907 -7.782 11.708 1.00 50.25 125 MET A O 1
ATOM 955 N N . ALA A 1 126 ? -6.017 -7.299 11.179 1.00 31.31 126 ALA A N 1
ATOM 956 C CA . ALA A 1 126 ? -6.647 -8.450 11.790 1.00 31.31 126 ALA A CA 1
ATOM 957 C C . ALA A 1 126 ? -7.384 -9.230 10.694 1.00 31.31 126 ALA A C 1
ATOM 959 O O . ALA A 1 126 ? -8.487 -8.871 10.300 1.00 31.31 126 ALA A O 1
ATOM 960 N N . GLY A 1 127 ? -6.741 -10.287 10.191 1.00 32.28 127 GLY A N 1
ATOM 961 C CA . GLY A 1 127 ? -7.395 -11.290 9.349 1.00 32.28 127 GLY A CA 1
ATOM 962 C C . GLY A 1 127 ? -6.802 -11.446 7.953 1.00 32.28 127 GLY A C 1
ATOM 963 O O . GLY A 1 127 ? -7.471 -11.146 6.977 1.00 32.28 127 GLY A O 1
ATOM 964 N N . CYS A 1 128 ? -5.562 -11.927 7.864 1.00 29.58 128 CYS A N 1
ATOM 965 C CA . CYS A 1 128 ? -5.073 -12.791 6.779 1.00 29.58 128 CYS A CA 1
ATOM 966 C C . CYS A 1 128 ? -3.732 -13.390 7.236 1.00 29.58 128 CYS A C 1
ATOM 968 O O . CYS A 1 128 ? -2.657 -12.896 6.891 1.00 29.58 128 CYS A O 1
ATOM 970 N N . ILE A 1 129 ? -3.829 -14.408 8.093 1.00 32.44 129 ILE A N 1
ATOM 971 C CA . ILE A 1 129 ? -2.843 -15.487 8.237 1.00 32.44 129 ILE A CA 1
ATOM 972 C C . ILE A 1 129 ? -3.584 -16.759 7.838 1.00 32.44 129 ILE A C 1
ATOM 974 O O . ILE A 1 129 ? -4.759 -16.864 8.262 1.00 32.44 129 ILE A O 1
#

Solvent-accessible surface area (backbone atoms only — not comparable to full-atom values): 7973 Å² total; per-residue (Å²): 132,98,69,55,72,66,59,53,51,50,44,53,48,19,61,76,71,68,36,61,72,62,29,50,62,55,50,47,60,71,71,61,50,96,60,80,77,73,56,44,87,43,76,47,79,43,82,41,77,54,43,100,90,40,86,61,68,45,74,50,76,48,77,48,82,39,56,44,45,46,98,87,68,47,73,29,28,44,13,55,53,43,26,70,76,38,44,89,55,26,78,45,48,72,56,72,82,80,51,76,58,68,56,98,90,38,80,59,64,28,77,44,41,42,58,58,48,53,70,73,63,63,70,74,93,74,86,88,129

Secondary structure (DSSP, 8-state):
----HHHHHHHHHHHHTT-HHHHHHHHHHHHS-SSPPS-EEEEEEEEE--BTTB-S-EEEEEEEEE-SB-TTSPBPBHHHHHHHH-TTT---SSS-SS---EETTEEPPTTSBHHHHHHHH---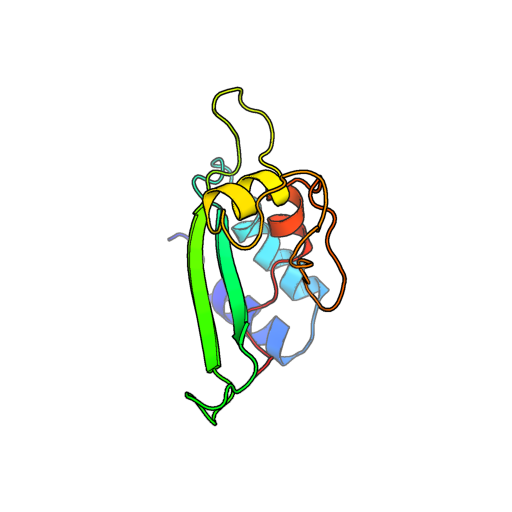SSS--